Protein AF-A0A359M562-F1 (afdb_monomer)

Secondary structure (DSSP, 8-state):
-EEPTTS-EE---SEEEEEEE---HHHHHHHHHHHTSS-HHHHHHHHHHHHTTEEPPTT-EEEEEEES--SSSEEEEEPPP----------EEEE-SSS--S-SEEEE-SS---GGGSTT--

Solvent-accessible surface area (backbone atoms only — not comparable to full-atom values): 7427 Å² total; per-residue (Å²): 123,54,76,43,92,90,77,41,39,35,49,68,48,35,34,36,40,38,36,35,48,43,73,45,72,72,55,38,54,55,48,41,59,58,50,63,52,84,47,49,65,42,50,52,52,50,52,55,38,46,75,72,57,31,44,74,43,87,81,59,44,60,44,72,46,82,35,69,79,57,102,44,72,57,49,78,46,70,41,75,45,70,71,74,68,70,74,70,49,61,76,46,76,50,67,65,87,76,82,58,56,92,58,62,61,46,84,42,62,56,95,74,82,70,72,93,70,50,99,44,79,106

Nearest PDB structures (foldseek):
  2lc0-assembly1_A  TM=6.851E-01  e=2.895E-01  Mycobacterium tuberculosis H37Rv
  6qc3-assembly1_A2  TM=4.464E-01  e=2.172E+00  Ovis aries
  1kug-assembly1_A  TM=4.706E-01  e=9.076E+00  Protobothrops mucrosquamatus

Structure (mmCIF, N/CA/C/O backbone):
data_AF-A0A359M562-F1
#
_entry.id   AF-A0A359M562-F1
#
loop_
_atom_site.group_PDB
_atom_site.id
_atom_site.type_symbol
_atom_site.label_atom_id
_atom_site.label_alt_id
_atom_site.label_comp_id
_atom_site.label_asym_id
_atom_site.label_entity_id
_atom_site.label_seq_id
_atom_site.pdbx_PDB_ins_code
_atom_site.Cartn_x
_atom_site.Cartn_y
_atom_site.Cartn_z
_atom_site.occupancy
_atom_site.B_iso_or_equiv
_atom_site.auth_seq_id
_atom_site.auth_comp_id
_atom_site.auth_asym_id
_atom_site.auth_atom_id
_atom_site.pdbx_PDB_model_num
ATOM 1 N N . MET A 1 1 ? -2.228 -11.772 7.505 1.00 55.50 1 MET A N 1
ATOM 2 C CA . MET A 1 1 ? -3.708 -11.846 7.508 1.00 55.50 1 MET A CA 1
ATOM 3 C C . MET A 1 1 ? -4.164 -12.118 8.919 1.00 55.50 1 MET A C 1
ATOM 5 O O . MET A 1 1 ? -3.673 -13.067 9.516 1.00 55.50 1 MET A O 1
ATOM 9 N N . GLU A 1 2 ? -5.096 -11.326 9.427 1.00 52.03 2 GLU A N 1
ATOM 10 C CA . GLU A 1 2 ? -5.659 -11.519 10.762 1.00 52.03 2 GLU A CA 1
ATOM 11 C C . GLU A 1 2 ? -7.114 -11.990 10.654 1.00 52.03 2 GLU A C 1
ATOM 13 O O . GLU A 1 2 ? -7.822 -11.680 9.687 1.00 52.03 2 GLU A O 1
ATOM 18 N N . ARG A 1 3 ? -7.539 -12.821 11.609 1.00 48.59 3 ARG A N 1
ATOM 19 C CA . ARG A 1 3 ? -8.910 -13.334 11.689 1.00 48.59 3 ARG A CA 1
ATOM 20 C C . ARG A 1 3 ? -9.746 -12.356 12.508 1.00 48.59 3 ARG A C 1
ATOM 22 O O . ARG A 1 3 ? -9.488 -12.175 13.690 1.00 48.59 3 ARG A O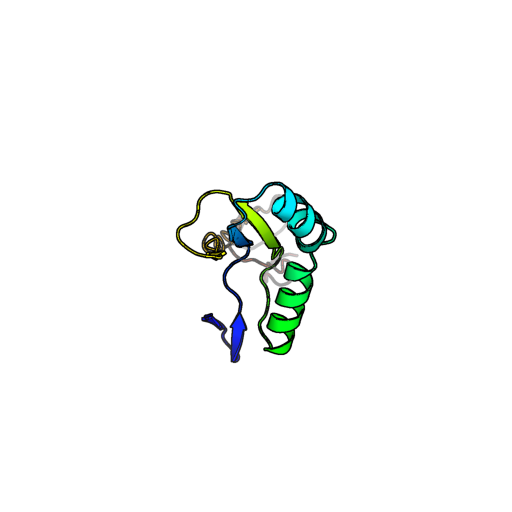 1
ATOM 29 N N . LEU A 1 4 ? -10.776 -11.781 11.896 1.00 52.06 4 LEU A N 1
ATOM 30 C CA . LEU A 1 4 ? -11.755 -10.956 12.599 1.00 52.06 4 LEU A CA 1
ATOM 31 C C . LEU A 1 4 ? -12.689 -11.822 13.470 1.00 52.06 4 LEU A C 1
ATOM 33 O O . LEU A 1 4 ? -12.936 -12.993 13.138 1.00 52.06 4 LEU A O 1
ATOM 37 N N . PRO A 1 5 ? -13.307 -11.247 14.523 1.00 42.84 5 PRO A N 1
ATOM 38 C CA . PRO A 1 5 ? -14.434 -11.882 15.198 1.00 42.84 5 PRO A CA 1
ATOM 39 C C . PRO A 1 5 ? -15.519 -12.195 14.154 1.00 42.84 5 PRO A C 1
ATOM 41 O O . PRO A 1 5 ? -15.871 -11.324 13.360 1.00 42.84 5 PRO A O 1
ATOM 44 N N . ARG A 1 6 ? -16.045 -13.432 14.154 1.00 53.22 6 ARG A N 1
ATOM 45 C CA . ARG A 1 6 ? -16.928 -14.052 13.126 1.00 53.22 6 ARG A CA 1
ATOM 46 C C . ARG A 1 6 ? -16.239 -14.788 11.966 1.00 53.22 6 ARG A C 1
ATOM 48 O O . ARG A 1 6 ? -16.908 -15.131 10.997 1.00 53.22 6 ARG A O 1
ATOM 55 N N . GLY A 1 7 ? -14.937 -15.066 12.047 1.00 56.31 7 GLY A N 1
ATOM 56 C CA . GLY A 1 7 ? -14.259 -15.954 11.089 1.00 56.31 7 GLY A CA 1
ATOM 57 C C . GLY A 1 7 ? -13.996 -15.336 9.711 1.00 56.31 7 GLY A C 1
ATOM 58 O O . GLY A 1 7 ? -13.638 -16.052 8.779 1.00 56.31 7 GLY A O 1
ATOM 59 N N . ARG A 1 8 ? -14.140 -14.012 9.569 1.00 58.38 8 ARG A N 1
ATOM 60 C CA . ARG A 1 8 ? -13.806 -13.294 8.331 1.00 58.38 8 ARG A CA 1
ATOM 61 C C . ARG A 1 8 ? -12.309 -12.976 8.291 1.00 58.38 8 ARG A C 1
ATOM 63 O O . ARG A 1 8 ? -11.735 -12.574 9.302 1.00 58.38 8 ARG A O 1
ATOM 70 N N . ARG A 1 9 ? -11.676 -13.143 7.128 1.00 68.06 9 ARG A N 1
ATOM 71 C CA . ARG A 1 9 ? -10.271 -12.763 6.896 1.00 68.06 9 ARG A CA 1
ATOM 72 C C . ARG A 1 9 ? -10.241 -11.296 6.468 1.00 68.06 9 ARG A C 1
ATOM 74 O O . ARG A 1 9 ? -11.034 -10.904 5.616 1.00 68.06 9 ARG A O 1
ATOM 81 N N . MET A 1 10 ? -9.366 -10.489 7.061 1.00 73.88 10 MET A N 1
ATOM 82 C CA . MET A 1 10 ? -9.141 -9.110 6.618 1.00 73.88 10 MET A CA 1
ATOM 83 C C . MET A 1 10 ? -7.717 -8.955 6.101 1.00 73.88 10 MET A C 1
ATOM 85 O O . MET A 1 10 ? -6.757 -9.441 6.714 1.00 73.88 10 MET A O 1
ATOM 89 N N . PHE A 1 11 ? -7.591 -8.289 4.959 1.00 78.06 11 PHE A N 1
ATOM 90 C CA . PHE A 1 11 ? -6.306 -7.829 4.469 1.00 78.06 11 PHE A CA 1
ATOM 91 C C . PHE A 1 11 ? -5.919 -6.561 5.239 1.00 78.06 11 PHE A C 1
ATOM 93 O O . PHE A 1 11 ? -6.694 -5.614 5.302 1.00 78.06 11 PHE A O 1
ATOM 100 N N . LEU A 1 12 ? -4.755 -6.569 5.889 1.00 71.12 12 LEU A N 1
ATOM 101 C CA . LEU A 1 12 ? -4.380 -5.524 6.851 1.00 71.12 12 LEU A CA 1
ATOM 102 C C . LEU A 1 12 ? -3.658 -4.330 6.224 1.00 71.12 12 LEU A C 1
ATOM 104 O O . LEU A 1 12 ? -3.463 -3.328 6.899 1.00 71.12 12 LEU A O 1
ATOM 108 N N . HIS A 1 13 ? -3.252 -4.427 4.960 1.00 80.31 13 HIS A N 1
ATOM 109 C CA . HIS A 1 13 ? -2.425 -3.408 4.323 1.00 80.31 13 HIS A CA 1
ATOM 110 C C . HIS A 1 13 ? -3.282 -2.570 3.369 1.00 80.31 13 HIS A C 1
ATOM 112 O O . HIS A 1 13 ? -3.804 -3.113 2.392 1.00 80.31 13 HIS A O 1
ATOM 118 N N . PRO A 1 14 ? -3.480 -1.269 3.642 1.00 80.12 14 PRO A N 1
ATOM 119 C CA . PRO A 1 14 ? -4.298 -0.396 2.806 1.00 80.12 14 PRO A CA 1
ATOM 120 C C . PRO A 1 14 ? -3.593 -0.035 1.501 1.00 80.12 14 PRO A C 1
ATOM 122 O O . PRO A 1 14 ? -4.254 0.305 0.523 1.00 80.12 14 PRO A O 1
ATOM 125 N N . ALA A 1 15 ? -2.268 -0.142 1.460 1.00 84.38 15 ALA A N 1
ATOM 126 C CA . ALA A 1 15 ? -1.494 0.054 0.255 1.00 84.38 15 ALA A CA 1
ATOM 127 C C . ALA A 1 15 ? -0.447 -1.049 0.093 1.00 84.38 15 ALA A C 1
ATOM 129 O O . ALA A 1 15 ? 0.160 -1.521 1.058 1.00 84.38 15 ALA A O 1
ATOM 130 N N . VAL A 1 16 ? -0.283 -1.487 -1.150 1.00 87.38 16 VAL A N 1
ATOM 131 C CA . VAL A 1 16 ? 0.719 -2.469 -1.554 1.00 87.38 16 VAL A CA 1
ATOM 132 C C . VAL A 1 16 ? 1.456 -1.913 -2.757 1.00 87.38 16 VAL A C 1
ATOM 134 O O . VAL A 1 16 ? 0.833 -1.602 -3.771 1.00 87.38 16 VAL A O 1
ATOM 137 N N . THR A 1 17 ? 2.775 -1.830 -2.661 1.00 89.38 17 THR A N 1
ATOM 138 C CA . THR A 1 17 ? 3.631 -1.393 -3.760 1.00 89.38 17 THR A CA 1
ATOM 139 C C . THR A 1 17 ? 4.432 -2.581 -4.264 1.00 89.38 17 THR A C 1
ATOM 141 O O . THR A 1 17 ? 5.223 -3.174 -3.536 1.00 89.38 17 THR A O 1
ATOM 144 N N . VAL A 1 18 ? 4.212 -2.948 -5.522 1.00 89.56 18 VAL A N 1
ATOM 145 C CA . VAL A 1 18 ? 4.970 -3.988 -6.216 1.00 89.56 18 VAL A CA 1
ATOM 146 C C . VAL A 1 18 ? 6.062 -3.305 -7.024 1.00 89.56 18 VAL A C 1
ATOM 148 O O . VAL A 1 18 ? 5.775 -2.602 -7.991 1.00 89.56 18 VAL A O 1
ATOM 151 N N . ARG A 1 19 ? 7.316 -3.506 -6.631 1.00 91.38 19 ARG A N 1
ATOM 152 C CA . ARG A 1 19 ? 8.489 -2.966 -7.321 1.00 91.38 19 ARG A CA 1
ATOM 153 C C . ARG A 1 19 ? 9.017 -4.035 -8.263 1.00 91.38 19 ARG A C 1
ATOM 155 O O . ARG A 1 19 ? 9.292 -5.150 -7.828 1.00 91.38 19 ARG A O 1
ATOM 162 N N . ILE A 1 20 ? 9.130 -3.728 -9.548 1.00 89.19 20 ILE A N 1
ATOM 163 C CA . ILE A 1 20 ? 9.602 -4.665 -10.573 1.00 89.19 20 ILE A CA 1
ATOM 164 C C . ILE A 1 20 ? 10.944 -4.170 -11.098 1.00 89.19 20 ILE A C 1
ATOM 166 O O . ILE A 1 20 ? 11.046 -3.027 -11.547 1.00 89.19 20 ILE A O 1
ATOM 170 N N . HIS A 1 21 ? 11.952 -5.040 -11.074 1.00 91.94 21 HIS A N 1
ATOM 171 C CA . HIS A 1 21 ? 13.272 -4.733 -11.608 1.00 91.94 21 HIS A CA 1
ATOM 172 C C . HIS A 1 21 ? 13.245 -4.744 -13.138 1.00 91.94 21 HIS A C 1
ATOM 174 O O . HIS A 1 21 ? 13.047 -5.790 -13.764 1.00 91.94 21 HIS A O 1
ATOM 180 N N . VAL A 1 22 ? 13.442 -3.578 -13.753 1.00 87.44 22 VAL A N 1
ATOM 181 C CA . VAL A 1 22 ? 13.462 -3.425 -15.211 1.00 87.44 22 VAL A CA 1
ATOM 182 C C . VAL A 1 22 ? 14.629 -2.524 -15.629 1.00 87.44 22 VAL A C 1
ATOM 184 O O . VAL A 1 22 ? 14.414 -1.364 -15.969 1.00 87.44 22 VAL A O 1
ATOM 187 N N . PRO A 1 23 ? 15.864 -3.057 -15.690 1.00 81.12 23 PRO A N 1
ATOM 188 C CA . PRO A 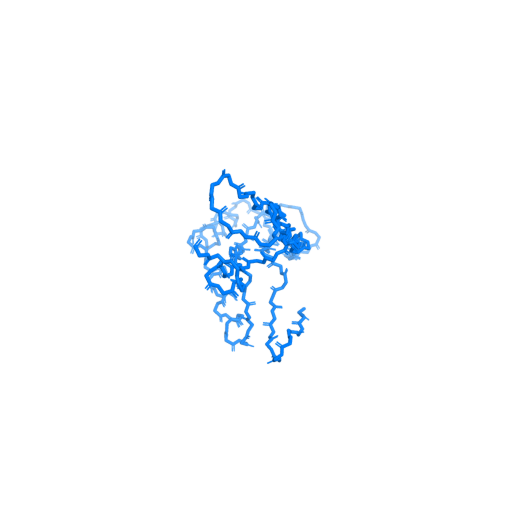1 23 ? 17.057 -2.255 -15.976 1.00 81.12 23 PRO A CA 1
ATOM 189 C C . PRO A 1 23 ? 17.150 -1.807 -17.445 1.00 81.12 23 PRO A C 1
ATOM 191 O O . PRO A 1 23 ? 17.939 -0.935 -17.797 1.00 81.12 23 PRO A O 1
ATOM 194 N N . SER A 1 24 ? 16.368 -2.415 -18.347 1.00 87.94 24 SER A N 1
ATOM 195 C CA . SER A 1 24 ? 16.392 -2.089 -19.776 1.00 87.94 24 SER A CA 1
ATOM 196 C C . SER A 1 24 ? 15.333 -1.032 -20.126 1.00 87.94 24 SER A C 1
ATOM 198 O O . SER A 1 24 ? 14.139 -1.313 -19.976 1.00 87.94 24 SER A O 1
ATOM 200 N N . PRO A 1 25 ? 15.709 0.129 -20.696 1.00 81.38 25 PRO A N 1
ATOM 201 C CA . PRO A 1 25 ? 14.764 1.208 -21.007 1.00 81.38 25 PRO A CA 1
ATOM 202 C C . PRO A 1 25 ? 13.704 0.805 -22.045 1.00 81.38 25 PRO A C 1
ATOM 204 O O . PRO A 1 25 ? 12.563 1.262 -21.976 1.00 81.38 25 PRO A O 1
ATOM 207 N N . GLU A 1 26 ? 14.036 -0.099 -22.971 1.00 84.56 26 GLU A N 1
ATOM 208 C CA . GLU A 1 26 ? 13.069 -0.659 -23.924 1.00 84.56 26 GLU A CA 1
ATOM 209 C C . GLU A 1 26 ? 12.006 -1.514 -23.224 1.00 84.56 26 GLU A C 1
ATOM 211 O O . GLU A 1 26 ? 10.809 -1.351 -23.466 1.00 84.56 26 GLU A O 1
ATOM 216 N N . ARG A 1 27 ? 12.425 -2.371 -22.282 1.00 84.69 27 ARG A N 1
ATOM 217 C CA . ARG A 1 27 ? 11.502 -3.188 -21.481 1.00 84.69 27 ARG A CA 1
ATOM 218 C C . ARG A 1 27 ? 10.663 -2.324 -20.552 1.00 84.69 27 ARG A C 1
ATOM 220 O O . ARG A 1 27 ? 9.484 -2.610 -20.376 1.00 84.69 27 ARG A O 1
ATOM 227 N N . ARG A 1 28 ? 11.223 -1.235 -20.018 1.00 86.25 28 ARG A N 1
ATOM 228 C CA . ARG A 1 28 ? 10.501 -0.305 -19.142 1.00 86.25 28 ARG A CA 1
ATOM 229 C C . ARG A 1 28 ? 9.278 0.295 -19.828 1.00 86.25 28 ARG A C 1
ATOM 231 O O . ARG A 1 28 ? 8.228 0.375 -19.204 1.00 86.25 28 ARG A O 1
ATOM 238 N N . ARG A 1 29 ? 9.371 0.646 -21.117 1.00 85.81 29 ARG A N 1
ATOM 239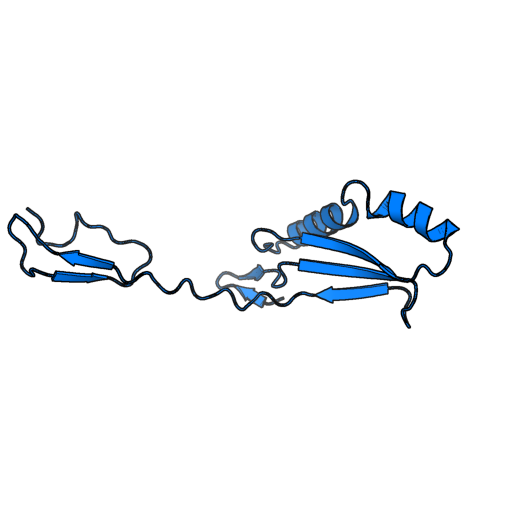 C CA . ARG A 1 29 ? 8.221 1.151 -21.894 1.00 85.81 29 ARG A CA 1
ATOM 240 C C . ARG A 1 29 ? 7.118 0.107 -22.044 1.00 85.81 29 ARG A C 1
ATOM 242 O O . ARG A 1 29 ? 5.949 0.429 -21.854 1.00 85.81 29 ARG A O 1
ATOM 249 N N . VAL A 1 30 ? 7.492 -1.138 -22.340 1.00 86.88 30 VAL A N 1
ATOM 250 C CA . VAL A 1 30 ? 6.541 -2.255 -22.459 1.00 86.88 30 VAL A CA 1
ATOM 251 C C . VAL A 1 30 ? 5.860 -2.525 -21.116 1.00 86.88 30 VAL A C 1
ATOM 253 O O . VAL A 1 30 ? 4.638 -2.606 -21.046 1.00 86.88 30 VAL A O 1
ATOM 256 N N . TYR A 1 31 ? 6.634 -2.593 -20.033 1.00 86.56 31 TYR A N 1
ATOM 257 C CA . TYR A 1 31 ? 6.106 -2.827 -18.689 1.00 86.56 31 TYR A CA 1
ATOM 258 C C . TYR A 1 31 ? 5.237 -1.666 -18.202 1.00 86.56 31 TYR A C 1
ATOM 260 O O . TYR A 1 31 ? 4.206 -1.907 -17.585 1.00 86.56 31 TYR A O 1
ATOM 268 N N . ALA A 1 32 ? 5.598 -0.419 -18.508 1.00 85.12 32 ALA A N 1
ATOM 269 C CA . ALA A 1 32 ? 4.774 0.736 -18.173 1.00 85.12 32 ALA A CA 1
ATOM 270 C C . ALA A 1 32 ? 3.420 0.677 -18.895 1.00 85.12 32 ALA A C 1
ATOM 272 O O . ALA A 1 32 ? 2.384 0.870 -18.264 1.00 85.12 32 ALA A O 1
ATOM 273 N N . ALA A 1 33 ? 3.405 0.328 -20.185 1.00 85.06 33 ALA A N 1
ATOM 274 C CA . ALA A 1 33 ? 2.161 0.159 -20.933 1.00 85.06 33 ALA A CA 1
ATOM 275 C C . ALA A 1 33 ? 1.263 -0.937 -20.334 1.00 85.06 33 ALA A C 1
ATOM 277 O O . ALA A 1 33 ? 0.055 -0.757 -20.255 1.00 85.06 33 ALA A O 1
ATOM 278 N N . VAL A 1 34 ? 1.843 -2.044 -19.862 1.00 85.50 34 VAL A N 1
ATOM 279 C CA . VAL A 1 34 ? 1.075 -3.154 -19.275 1.00 85.50 34 VAL A CA 1
ATOM 280 C C . VAL A 1 34 ? 0.610 -2.847 -17.853 1.00 85.50 34 VAL A C 1
ATOM 282 O O . VAL A 1 34 ? -0.552 -3.059 -17.536 1.00 85.50 34 VAL A O 1
ATOM 285 N N . PHE A 1 35 ? 1.495 -2.371 -16.978 1.00 81.94 35 PHE A N 1
ATOM 286 C CA . PHE A 1 35 ? 1.223 -2.298 -15.539 1.00 81.94 35 PHE A CA 1
ATOM 287 C C . PHE A 1 35 ? 0.766 -0.924 -15.052 1.00 81.94 35 PHE A C 1
ATOM 289 O O . PHE A 1 35 ? 0.090 -0.849 -14.029 1.00 81.94 35 PHE A O 1
ATOM 296 N N . GLN A 1 36 ? 1.108 0.158 -15.757 1.00 78.50 36 GLN A N 1
ATOM 297 C CA . GLN A 1 36 ? 0.726 1.515 -15.353 1.00 78.50 36 GLN A CA 1
ATOM 298 C C . GLN A 1 36 ? -0.549 1.997 -16.058 1.00 78.50 36 GLN A C 1
ATOM 300 O O . GLN A 1 36 ? -1.214 2.903 -15.556 1.00 78.50 36 GLN A O 1
ATOM 305 N N . GLN A 1 37 ? -0.948 1.386 -17.182 1.00 77.06 37 GLN A N 1
ATOM 306 C CA . GLN A 1 37 ? -2.214 1.721 -17.838 1.00 77.06 37 GLN A CA 1
ATOM 307 C C . GLN A 1 37 ? -3.373 0.907 -17.254 1.00 77.06 37 GLN A C 1
ATOM 309 O O . GLN A 1 37 ? -3.480 -0.297 -17.454 1.00 77.06 37 GLN A O 1
ATOM 314 N N . GLY A 1 38 ? -4.287 1.586 -16.556 1.00 71.31 38 GLY A N 1
ATOM 315 C CA . GLY A 1 38 ? -5.576 1.009 -16.158 1.00 71.31 38 GLY A CA 1
ATOM 316 C C . GLY A 1 38 ? -5.537 -0.003 -15.007 1.00 71.31 38 GLY A C 1
ATOM 317 O O . GLY A 1 38 ? -6.475 -0.794 -14.892 1.00 71.31 38 GLY A O 1
ATOM 318 N N . ASP A 1 39 ? -4.484 0.007 -14.182 1.00 80.31 39 ASP A N 1
ATOM 319 C CA . ASP A 1 39 ? -4.359 -0.788 -12.943 1.00 80.31 39 ASP A CA 1
ATOM 320 C C . ASP A 1 39 ? -4.828 -2.261 -13.080 1.00 80.31 39 ASP A C 1
ATOM 322 O O . ASP A 1 39 ? -5.741 -2.700 -12.372 1.00 80.31 39 ASP A O 1
ATOM 326 N N . PRO A 1 40 ? -4.295 -3.047 -14.038 1.00 83.94 40 PRO A N 1
ATOM 327 C CA . PRO A 1 40 ? -4.739 -4.427 -14.226 1.00 83.94 40 PRO A CA 1
ATOM 328 C C . PRO A 1 40 ? -4.354 -5.305 -13.033 1.00 83.94 40 PRO A C 1
ATOM 330 O O . PRO A 1 40 ? -5.186 -6.054 -12.530 1.00 83.94 40 PRO A O 1
ATOM 333 N N . LEU A 1 41 ? -3.135 -5.142 -12.507 1.00 84.38 41 LEU A N 1
ATOM 334 C CA . LEU A 1 41 ? -2.661 -5.930 -11.371 1.00 84.38 41 LEU A CA 1
ATOM 335 C C . LEU A 1 41 ? -3.454 -5.632 -10.092 1.00 84.38 41 LEU A C 1
ATOM 337 O O . LEU A 1 41 ? -3.769 -6.553 -9.339 1.00 84.38 41 LEU A O 1
ATOM 341 N N . GLY A 1 42 ? -3.824 -4.371 -9.847 1.00 85.38 42 GLY A N 1
ATOM 342 C CA . GLY A 1 42 ? -4.680 -4.024 -8.718 1.00 85.38 42 GLY A CA 1
ATOM 343 C C . GLY A 1 42 ? -6.095 -4.573 -8.865 1.00 85.38 42 GLY A C 1
ATOM 344 O O . GLY A 1 42 ? -6.692 -4.973 -7.866 1.00 85.38 42 GLY A O 1
ATOM 345 N N . ARG A 1 43 ? -6.647 -4.650 -10.083 1.00 85.44 43 ARG A N 1
ATOM 346 C CA . ARG A 1 43 ? -7.941 -5.310 -10.327 1.00 85.44 43 ARG A CA 1
ATOM 347 C C . ARG A 1 43 ? -7.877 -6.813 -10.061 1.00 85.44 43 ARG A C 1
ATOM 349 O O . ARG A 1 43 ? -8.704 -7.312 -9.299 1.00 85.44 43 ARG A O 1
ATOM 356 N N . ASP A 1 44 ? -6.873 -7.497 -10.598 1.00 87.25 44 ASP A N 1
ATOM 357 C CA . ASP A 1 44 ? -6.705 -8.944 -10.427 1.00 87.25 44 ASP A CA 1
ATOM 358 C C . ASP A 1 44 ? -6.444 -9.315 -8.963 1.00 87.25 44 ASP A C 1
ATOM 360 O O . ASP A 1 44 ? -7.055 -10.242 -8.430 1.00 87.25 44 ASP A O 1
ATOM 364 N N . ALA A 1 45 ? -5.595 -8.550 -8.269 1.00 86.25 45 ALA A N 1
ATOM 365 C CA . ALA A 1 45 ? -5.328 -8.757 -6.849 1.00 86.25 45 ALA A CA 1
ATOM 366 C C . ALA A 1 45 ? -6.591 -8.569 -5.995 1.00 86.25 45 ALA A C 1
ATOM 368 O O . ALA A 1 45 ? -6.851 -9.372 -5.097 1.00 86.25 45 ALA A O 1
ATOM 369 N N . ARG A 1 46 ? -7.405 -7.540 -6.283 1.00 85.50 46 ARG A N 1
ATOM 370 C CA . ARG A 1 46 ? -8.683 -7.320 -5.588 1.00 85.50 46 ARG A CA 1
ATOM 371 C C . ARG A 1 46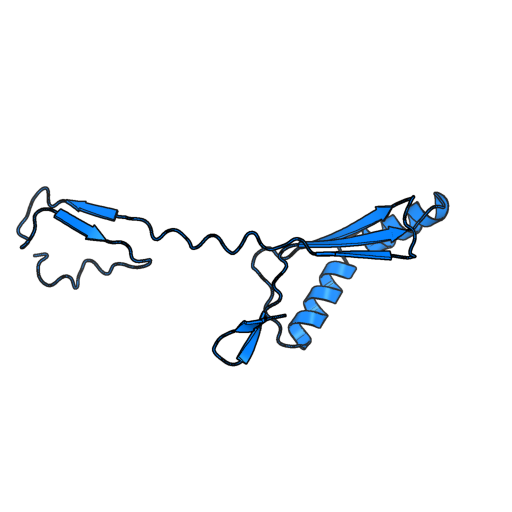 ? -9.649 -8.478 -5.823 1.00 85.50 46 ARG A C 1
ATOM 373 O O . ARG A 1 46 ? -10.185 -8.993 -4.845 1.00 85.50 46 ARG A O 1
ATOM 380 N N . ALA A 1 47 ? -9.827 -8.904 -7.074 1.00 86.38 47 ALA A N 1
ATOM 381 C CA . ALA A 1 47 ? -10.694 -10.031 -7.416 1.00 86.38 47 ALA A CA 1
ATOM 382 C C . ALA A 1 47 ? -10.245 -11.305 -6.688 1.00 86.38 47 ALA A C 1
ATOM 384 O O . ALA A 1 47 ? -11.031 -11.944 -5.994 1.00 86.38 47 ALA A O 1
ATOM 385 N N . ARG A 1 48 ? -8.942 -11.606 -6.726 1.00 86.88 48 ARG A N 1
ATOM 386 C CA . ARG A 1 48 ? -8.391 -12.801 -6.086 1.00 86.88 48 ARG A CA 1
ATOM 387 C C . ARG A 1 48 ? -8.542 -12.790 -4.565 1.00 86.88 48 ARG A C 1
ATOM 389 O O . ARG A 1 48 ? -8.797 -13.842 -3.984 1.00 86.88 48 ARG A O 1
ATOM 396 N N . LEU A 1 49 ? -8.384 -11.633 -3.917 1.00 83.94 49 LEU A N 1
ATOM 397 C CA . LEU A 1 49 ? -8.589 -11.484 -2.471 1.00 83.94 49 LEU A CA 1
ATOM 398 C C . LEU A 1 49 ? -10.071 -11.628 -2.094 1.00 83.94 49 LEU A C 1
ATOM 400 O O . LEU A 1 49 ? -10.386 -12.270 -1.090 1.00 83.94 49 LEU A O 1
ATOM 404 N N . GLN A 1 50 ? -10.975 -11.089 -2.912 1.00 84.00 50 GLN A N 1
ATOM 405 C CA . GLN A 1 50 ? -12.418 -11.241 -2.725 1.00 84.00 50 GLN A CA 1
ATOM 406 C C . GLN A 1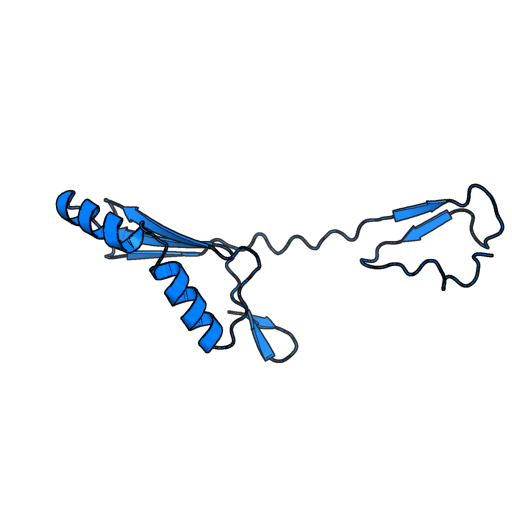 50 ? -12.870 -12.698 -2.890 1.00 84.00 50 GLN A C 1
ATOM 408 O O . GLN A 1 50 ? -13.643 -13.175 -2.059 1.00 84.00 50 GLN A O 1
ATOM 413 N N . ASP A 1 51 ? -12.329 -13.424 -3.873 1.00 85.94 51 ASP A N 1
ATOM 414 C CA . ASP A 1 51 ? -12.592 -14.856 -4.081 1.00 85.94 51 ASP A CA 1
ATOM 415 C C . ASP A 1 51 ? -12.174 -15.710 -2.871 1.00 85.94 51 ASP A C 1
ATOM 417 O O . ASP A 1 51 ? -12.809 -16.716 -2.560 1.00 85.94 51 ASP A O 1
ATOM 421 N N . GLU A 1 52 ? -11.143 -15.297 -2.122 1.00 83.69 52 GLU A N 1
ATOM 422 C CA . GLU A 1 52 ? -10.751 -15.957 -0.864 1.00 83.69 52 GLU A CA 1
ATOM 423 C C . GLU A 1 52 ? -11.608 -15.565 0.349 1.00 83.69 52 GLU A C 1
ATOM 425 O O . GLU A 1 52 ? -11.305 -15.959 1.485 1.00 83.69 52 GLU A O 1
ATOM 430 N N . GLY A 1 53 ? -12.648 -14.756 0.139 1.00 77.56 53 GLY A N 1
ATOM 431 C CA . GLY A 1 53 ? -13.477 -14.198 1.202 1.00 77.56 53 GLY A CA 1
ATOM 432 C C . GLY A 1 53 ? -12.725 -13.208 2.095 1.00 77.56 53 GLY A C 1
ATOM 433 O O . GLY A 1 53 ? -13.132 -12.986 3.241 1.00 77.56 53 GLY A O 1
ATOM 434 N N . ALA A 1 54 ? -11.612 -12.640 1.615 1.00 81.31 54 ALA A N 1
ATOM 435 C CA . ALA A 1 54 ? -10.887 -11.608 2.337 1.00 81.31 54 ALA A CA 1
ATOM 436 C C . ALA A 1 54 ? -11.565 -10.249 2.126 1.00 81.31 54 ALA A C 1
ATOM 438 O O . ALA A 1 54 ? -11.793 -9.805 1.003 1.00 81.31 54 ALA A O 1
ATOM 439 N N . GLN A 1 55 ? -11.872 -9.565 3.225 1.00 78.12 55 GLN A N 1
ATOM 440 C CA . GLN A 1 55 ? -12.299 -8.172 3.175 1.00 78.12 55 GLN A CA 1
ATOM 441 C C . GLN A 1 55 ? -11.081 -7.273 2.962 1.00 78.12 55 GLN A C 1
ATOM 443 O O . GLN A 1 55 ? -10.056 -7.430 3.635 1.00 78.12 55 GLN A O 1
ATOM 448 N N . LEU A 1 56 ? -11.216 -6.333 2.031 1.00 77.88 56 LEU A N 1
ATOM 449 C CA . LEU A 1 56 ? -10.226 -5.298 1.765 1.00 77.88 56 LEU A CA 1
ATOM 450 C C . LEU A 1 56 ? -10.509 -4.073 2.645 1.00 77.88 56 LEU A C 1
ATOM 452 O O . LEU A 1 56 ? -11.680 -3.759 2.876 1.00 77.88 56 LEU A O 1
ATOM 456 N N . PRO A 1 57 ? -9.468 -3.372 3.118 1.00 77.50 57 PRO A N 1
ATOM 457 C CA . PRO A 1 57 ? -9.638 -2.110 3.819 1.00 77.50 57 PRO A CA 1
ATOM 458 C C . PRO A 1 57 ? -10.207 -1.044 2.872 1.00 77.50 57 PRO A C 1
ATOM 460 O O . PRO A 1 57 ? -10.008 -1.090 1.653 1.00 77.50 57 PRO A O 1
ATOM 463 N N . GLU A 1 58 ? -10.921 -0.072 3.439 1.00 73.00 58 GLU A N 1
ATOM 464 C CA . GLU A 1 58 ? -11.433 1.066 2.678 1.00 73.00 58 GLU A CA 1
ATOM 465 C C . GLU A 1 58 ? -10.266 1.839 2.047 1.00 73.00 58 GLU A C 1
ATOM 467 O O . GLU A 1 58 ? -9.254 2.102 2.696 1.00 73.00 58 GLU A O 1
ATOM 472 N N . GLY A 1 59 ? -10.378 2.154 0.755 1.00 77.56 59 GLY A N 1
ATOM 473 C CA . GLY A 1 59 ? -9.305 2.828 0.025 1.00 77.56 59 GLY A CA 1
ATOM 474 C C . GLY A 1 59 ? -8.099 1.944 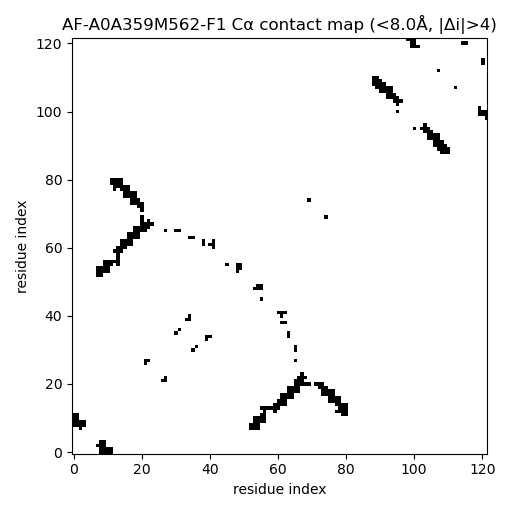-0.313 1.00 77.56 59 GLY A C 1
ATOM 475 O O . GLY A 1 59 ? -7.036 2.493 -0.599 1.00 77.56 59 GLY A O 1
ATOM 476 N N . PHE A 1 60 ? -8.244 0.609 -0.317 1.00 82.81 60 PHE A N 1
ATOM 477 C CA . PHE A 1 60 ? -7.179 -0.304 -0.745 1.00 82.81 60 PHE A CA 1
ATOM 478 C C . PHE A 1 60 ? -6.606 0.073 -2.122 1.00 82.81 60 PHE A C 1
ATOM 480 O O . PHE A 1 60 ? -7.335 0.108 -3.125 1.00 82.81 60 PHE A O 1
ATOM 487 N N . ARG A 1 61 ? -5.291 0.300 -2.185 1.00 84.06 61 ARG A N 1
ATOM 488 C CA . ARG A 1 61 ? -4.554 0.645 -3.407 1.00 84.06 61 ARG A CA 1
ATOM 489 C C . ARG A 1 61 ? -3.401 -0.322 -3.636 1.00 84.06 61 ARG A C 1
ATOM 491 O O . ARG A 1 61 ? -2.653 -0.640 -2.720 1.00 84.06 61 ARG A O 1
ATOM 498 N N . LEU A 1 62 ? -3.242 -0.750 -4.881 1.00 86.88 62 LEU A N 1
ATOM 499 C CA . LEU A 1 62 ? -2.050 -1.449 -5.330 1.00 86.88 62 LEU A CA 1
ATOM 500 C C . LEU A 1 62 ? -1.348 -0.553 -6.343 1.00 86.88 62 LEU A C 1
ATOM 502 O O . LEU A 1 62 ? -1.992 -0.022 -7.245 1.00 86.88 62 LEU A O 1
ATOM 506 N N . HIS A 1 63 ? -0.048 -0.356 -6.169 1.00 87.81 63 HIS A N 1
ATOM 507 C CA . HIS A 1 63 ? 0.776 0.418 -7.082 1.00 87.81 63 HIS A CA 1
ATOM 508 C C . HIS A 1 63 ? 1.892 -0.452 -7.650 1.00 87.81 63 HIS A C 1
ATOM 510 O O . HIS A 1 63 ? 2.442 -1.296 -6.943 1.00 87.81 63 HIS A O 1
ATOM 516 N N . VAL A 1 64 ? 2.228 -0.248 -8.924 1.00 88.88 64 VAL A N 1
ATOM 517 C CA . VAL A 1 64 ? 3.364 -0.915 -9.565 1.00 88.88 64 VAL A CA 1
ATOM 518 C C . VAL A 1 64 ? 4.427 0.118 -9.890 1.00 88.88 64 VAL A C 1
ATOM 520 O O . VAL A 1 64 ? 4.211 1.010 -10.712 1.00 88.88 64 VAL A O 1
ATOM 523 N N . GLU A 1 65 ? 5.588 -0.042 -9.271 1.00 89.50 65 GLU A N 1
ATOM 524 C CA . GLU A 1 65 ? 6.762 0.787 -9.501 1.00 89.50 65 GLU A CA 1
ATOM 525 C C . GLU A 1 65 ? 7.777 0.010 -10.348 1.00 89.50 65 GLU A C 1
ATOM 527 O O . GLU A 1 65 ? 8.059 -1.160 -10.089 1.00 89.50 65 GLU A O 1
ATOM 532 N N . LEU A 1 66 ? 8.332 0.651 -11.376 1.00 88.81 66 LEU A N 1
ATOM 533 C CA . LEU A 1 66 ? 9.419 0.078 -12.173 1.00 88.81 66 LEU A CA 1
ATOM 534 C C . LEU A 1 66 ? 10.734 0.673 -11.679 1.00 88.81 66 LEU A C 1
ATOM 536 O O . LEU A 1 66 ? 10.922 1.888 -11.773 1.00 88.81 66 LEU A O 1
ATOM 540 N N . VAL A 1 67 ? 11.616 -0.180 -11.166 1.00 89.06 67 VAL A N 1
ATOM 541 C CA . VAL A 1 67 ? 12.892 0.209 -10.558 1.00 89.06 67 VAL A CA 1
ATOM 542 C C . VAL A 1 67 ? 14.061 -0.348 -11.359 1.00 89.06 67 VAL A C 1
ATOM 544 O O . VAL A 1 67 ? 13.976 -1.433 -11.935 1.00 89.06 67 VAL A O 1
ATOM 547 N N . ASP A 1 68 ? 15.153 0.407 -11.400 1.00 85.50 68 ASP A N 1
ATOM 548 C CA . ASP A 1 68 ? 16.353 0.044 -12.162 1.00 85.50 68 ASP A CA 1
ATOM 549 C C . ASP A 1 68 ? 17.387 -0.698 -11.303 1.00 85.50 68 ASP A C 1
ATOM 551 O O . ASP A 1 68 ? 18.299 -1.309 -11.847 1.00 85.50 68 ASP A O 1
ATOM 555 N N . ASP A 1 69 ? 17.226 -0.649 -9.977 1.00 83.56 69 ASP A N 1
ATOM 556 C CA . ASP A 1 69 ? 18.142 -1.243 -9.010 1.00 83.56 69 ASP A CA 1
ATOM 557 C C . ASP A 1 69 ? 17.354 -2.023 -7.954 1.00 83.56 69 ASP A C 1
ATOM 559 O O . ASP A 1 69 ? 16.624 -1.453 -7.135 1.00 83.56 69 ASP A O 1
ATOM 563 N N . LEU A 1 70 ? 17.428 -3.348 -8.056 1.00 87.56 70 LEU A N 1
ATOM 564 C CA . LEU A 1 70 ? 16.824 -4.286 -7.121 1.00 87.56 70 LEU A CA 1
ATOM 565 C C . LEU A 1 70 ? 17.567 -5.624 -7.214 1.00 87.56 70 LEU A C 1
ATOM 567 O O . LEU A 1 70 ? 17.707 -6.194 -8.297 1.00 87.56 70 LEU A O 1
ATOM 571 N N . ASP A 1 71 ? 17.954 -6.189 -6.070 1.00 85.88 71 ASP A N 1
ATOM 572 C CA . ASP A 1 71 ? 18.661 -7.482 -6.001 1.00 85.88 71 ASP A CA 1
ATOM 573 C C . ASP A 1 71 ? 17.804 -8.685 -6.445 1.00 85.88 71 ASP A C 1
ATOM 575 O O . ASP A 1 71 ? 18.273 -9.824 -6.519 1.00 85.88 71 ASP A O 1
ATOM 579 N N . ARG A 1 72 ? 16.510 -8.466 -6.699 1.00 89.06 72 ARG A N 1
ATOM 580 C CA . ARG A 1 72 ? 15.517 -9.493 -7.031 1.00 89.06 72 ARG A CA 1
ATOM 581 C C . ARG A 1 72 ? 14.700 -9.070 -8.253 1.00 89.06 72 ARG A C 1
ATOM 583 O O . ARG A 1 72 ? 14.599 -7.882 -8.531 1.00 89.06 72 ARG A O 1
ATOM 590 N N . PRO A 1 73 ? 14.052 -10.010 -8.969 1.00 85.31 73 PRO A N 1
ATOM 591 C CA . PRO A 1 73 ? 13.188 -9.667 -10.104 1.00 85.31 73 PRO A CA 1
ATOM 592 C C . PRO A 1 73 ? 12.005 -8.765 -9.724 1.00 85.31 73 PRO A C 1
ATOM 594 O O . PRO A 1 73 ? 11.546 -7.962 -10.535 1.00 85.31 73 PRO A O 1
ATOM 597 N N . TYR A 1 74 ? 11.505 -8.908 -8.496 1.00 90.12 74 TYR A N 1
ATOM 598 C CA . TYR A 1 74 ? 10.482 -8.043 -7.926 1.00 90.12 74 TYR A CA 1
ATOM 599 C C . TYR A 1 74 ? 10.550 -8.045 -6.394 1.00 90.12 74 TYR A C 1
ATOM 601 O O . TYR A 1 74 ? 11.080 -8.973 -5.775 1.00 90.12 74 TYR A O 1
ATOM 609 N N . GLU A 1 75 ? 9.959 -7.019 -5.797 1.00 91.38 75 GLU A N 1
ATOM 610 C CA . GLU A 1 75 ? 9.765 -6.846 -4.362 1.00 91.38 75 GLU A CA 1
ATOM 611 C C . GLU A 1 75 ? 8.317 -6.410 -4.104 1.00 91.38 75 GLU A C 1
ATOM 613 O O . GLU A 1 75 ? 7.734 -5.657 -4.884 1.00 91.38 75 GLU A O 1
ATOM 618 N N . ILE A 1 76 ? 7.718 -6.903 -3.018 1.00 89.25 76 ILE A N 1
ATOM 619 C CA . ILE A 1 76 ? 6.383 -6.484 -2.582 1.00 89.25 76 ILE A CA 1
ATOM 620 C C . ILE A 1 76 ? 6.540 -5.767 -1.251 1.00 89.25 76 ILE A C 1
ATOM 622 O O . ILE A 1 76 ? 6.893 -6.382 -0.246 1.00 89.25 76 ILE A O 1
ATOM 626 N N . VAL A 1 77 ? 6.250 -4.473 -1.262 1.00 88.38 77 VAL A N 1
ATOM 627 C CA . VAL A 1 77 ? 6.258 -3.618 -0.084 1.00 88.38 77 VAL A CA 1
ATOM 628 C C . VAL A 1 77 ? 4.823 -3.459 0.389 1.00 88.38 77 VAL A C 1
ATOM 630 O O . VAL A 1 77 ? 3.954 -2.979 -0.340 1.00 88.38 77 VAL A O 1
ATOM 633 N N . TYR A 1 78 ? 4.570 -3.890 1.617 1.00 83.88 78 TYR A N 1
ATOM 634 C CA . TYR A 1 78 ? 3.289 -3.694 2.275 1.00 83.88 78 TYR A CA 1
ATOM 635 C C . TYR A 1 78 ? 3.377 -2.435 3.120 1.00 83.88 78 TYR A C 1
ATOM 637 O O . TYR A 1 78 ? 4.209 -2.361 4.023 1.00 83.88 78 TYR A O 1
ATOM 645 N N . GLU A 1 79 ? 2.516 -1.458 2.856 1.00 80.19 79 GLU A N 1
ATOM 646 C CA . GLU A 1 79 ? 2.379 -0.346 3.784 1.00 80.19 79 GLU A CA 1
ATOM 647 C C . GLU A 1 79 ? 1.641 -0.853 5.021 1.00 80.19 79 GLU A C 1
ATOM 649 O O . GLU A 1 79 ? 0.584 -1.495 4.934 1.00 80.19 79 GLU A O 1
ATOM 654 N N . GLU A 1 80 ? 2.218 -0.619 6.196 1.00 67.31 80 GLU A N 1
ATOM 655 C CA . GLU A 1 80 ? 1.501 -0.857 7.437 1.00 67.31 80 GLU A CA 1
ATOM 656 C C . GLU A 1 80 ? 0.272 0.051 7.450 1.00 67.31 80 GLU A C 1
ATOM 658 O O . GLU A 1 80 ? 0.364 1.257 7.209 1.00 67.31 80 GLU A O 1
ATOM 663 N N . ALA 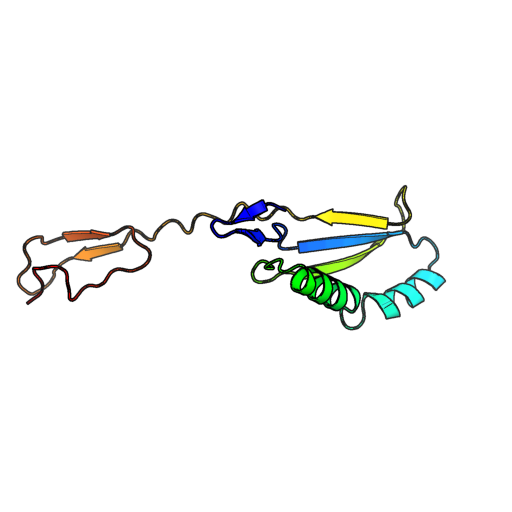A 1 81 ? -0.903 -0.522 7.726 1.00 57.94 81 ALA A N 1
ATOM 664 C CA . ALA A 1 81 ? -2.004 0.310 8.172 1.00 57.94 81 ALA A CA 1
ATOM 665 C C . ALA A 1 81 ? -1.488 1.071 9.389 1.00 57.94 81 ALA A C 1
ATOM 667 O O . ALA A 1 81 ? -1.152 0.438 10.391 1.00 57.94 81 ALA A O 1
ATOM 668 N N . ALA A 1 82 ? -1.443 2.405 9.319 1.00 54.19 82 ALA A N 1
ATOM 669 C CA . ALA A 1 82 ? -1.407 3.213 10.527 1.00 54.19 82 ALA A CA 1
ATOM 670 C C . ALA A 1 82 ? -2.516 2.650 11.413 1.00 54.19 82 ALA A C 1
ATOM 672 O O . ALA A 1 82 ? -3.677 2.696 10.994 1.00 54.19 82 ALA A O 1
ATOM 673 N N . ALA A 1 83 ? -2.128 1.990 12.516 1.00 47.44 83 ALA A N 1
ATOM 674 C CA . ALA A 1 83 ? -3.006 1.171 13.344 1.00 47.44 83 ALA A CA 1
ATOM 675 C C . ALA A 1 83 ? -4.312 1.924 13.483 1.00 47.44 83 ALA A C 1
ATOM 677 O O . ALA A 1 83 ? -4.266 3.013 14.053 1.00 47.44 83 ALA A O 1
ATOM 678 N N . ALA A 1 84 ? -5.373 1.411 12.829 1.00 48.03 84 ALA A N 1
ATOM 679 C CA . ALA A 1 84 ? -6.575 2.167 12.492 1.00 48.03 84 ALA A CA 1
ATOM 680 C C . ALA A 1 84 ? -6.865 3.088 13.656 1.00 48.03 84 ALA A C 1
ATOM 682 O O . ALA A 1 84 ? -7.207 2.568 14.723 1.00 48.03 84 ALA A O 1
ATOM 683 N N . ALA A 1 85 ? -6.547 4.384 13.490 1.00 43.28 85 ALA A N 1
ATOM 684 C CA . ALA A 1 85 ? -6.530 5.316 14.603 1.00 43.28 85 ALA A CA 1
ATOM 685 C C . ALA A 1 85 ? -7.873 5.108 15.268 1.00 43.28 85 ALA A C 1
ATOM 687 O O . ALA A 1 85 ? -8.895 5.304 14.604 1.00 43.28 85 ALA A O 1
ATOM 688 N N . HIS A 1 86 ? -7.864 4.539 16.482 1.00 44.38 86 HIS A N 1
ATOM 689 C CA . HIS A 1 86 ? -9.079 4.291 17.239 1.00 44.38 86 HIS A CA 1
ATOM 690 C C . HIS A 1 86 ? -9.788 5.623 17.155 1.00 44.38 86 HIS A C 1
ATOM 692 O O . HIS A 1 86 ? -9.227 6.589 17.673 1.00 44.38 86 HIS A O 1
ATOM 698 N N . ARG A 1 87 ? -10.883 5.713 16.377 1.00 48.44 87 ARG A N 1
ATOM 699 C CA . ARG A 1 87 ? -11.582 6.976 16.139 1.00 48.44 87 ARG A CA 1
ATOM 700 C C . ARG A 1 87 ? -11.868 7.464 17.538 1.00 48.44 87 ARG A C 1
ATOM 702 O O . ARG A 1 87 ? -12.665 6.834 18.231 1.00 48.44 87 ARG A O 1
ATOM 709 N N . GLN A 1 88 ? -11.080 8.434 18.000 1.00 50.41 88 GLN A N 1
ATOM 710 C CA . GLN A 1 88 ? -11.028 8.766 19.409 1.00 50.41 88 GLN A CA 1
ATOM 711 C C . GLN A 1 88 ? -12.427 9.266 19.681 1.00 50.41 88 GLN A C 1
ATOM 713 O O . GLN A 1 88 ? -12.843 10.237 19.049 1.00 50.41 88 GLN A O 1
ATOM 718 N N . ALA A 1 89 ? -13.204 8.476 20.428 1.00 56.88 89 ALA A N 1
ATOM 719 C CA . ALA A 1 89 ? -14.642 8.650 20.435 1.00 56.88 89 ALA A CA 1
ATOM 720 C C . ALA A 1 89 ? -14.910 10.098 20.834 1.00 56.88 89 ALA A C 1
ATOM 722 O O . ALA A 1 89 ? -14.449 10.531 21.893 1.00 56.88 89 ALA A O 1
ATOM 723 N N . ALA A 1 90 ? -15.519 10.858 19.919 1.00 60.16 90 ALA A N 1
ATOM 724 C CA . ALA A 1 90 ? -15.649 12.294 20.075 1.00 60.16 90 ALA A CA 1
ATOM 725 C C . ALA A 1 90 ? -16.332 12.553 21.419 1.00 60.16 90 ALA A C 1
ATOM 727 O O . ALA A 1 90 ? -17.426 12.040 21.665 1.00 60.16 90 ALA A O 1
ATOM 728 N N . ARG A 1 91 ? -15.645 13.277 22.307 1.00 67.81 91 ARG A N 1
ATOM 729 C CA . ARG A 1 91 ? -16.234 13.722 23.565 1.00 67.81 91 ARG A CA 1
ATOM 730 C C . ARG A 1 91 ? -17.145 14.889 23.241 1.00 67.81 91 ARG A C 1
ATOM 732 O O . ARG A 1 91 ? -16.680 15.917 22.758 1.00 67.81 91 ARG A O 1
ATOM 739 N N . ILE A 1 92 ? -18.436 14.688 23.441 1.00 71.38 92 ILE A N 1
ATOM 740 C CA . ILE A 1 92 ? -19.466 15.687 23.193 1.00 71.38 92 ILE A CA 1
ATOM 741 C C . ILE A 1 92 ? -20.076 16.041 24.540 1.00 71.38 92 ILE A C 1
ATOM 743 O O . ILE A 1 92 ? -20.552 15.156 25.252 1.00 71.38 92 ILE A O 1
ATOM 747 N N . THR A 1 93 ? -20.083 17.331 24.853 1.00 76.75 93 THR A N 1
ATOM 748 C CA . THR A 1 93 ? -20.769 17.874 26.022 1.00 76.75 93 THR A CA 1
ATOM 749 C C . THR A 1 93 ? -22.099 18.466 25.577 1.00 76.75 93 THR A C 1
ATOM 751 O O . THR A 1 93 ? -22.141 19.318 24.689 1.00 76.75 93 THR A O 1
ATOM 754 N N . LEU A 1 94 ? -23.192 17.996 26.169 1.00 73.88 94 LEU A N 1
ATOM 755 C CA . LEU A 1 94 ? -24.526 18.554 25.983 1.00 73.88 94 LEU A CA 1
ATOM 756 C C . LEU A 1 94 ? -24.846 19.440 27.186 1.00 73.88 94 LEU A C 1
ATOM 758 O O . LEU A 1 94 ? -24.912 18.936 28.304 1.00 73.88 94 LEU A O 1
ATOM 762 N N . GLN A 1 95 ? -25.075 20.729 26.951 1.00 78.19 95 GLN A N 1
ATOM 763 C CA . GLN A 1 95 ? -25.494 21.676 27.982 1.00 78.19 95 GLN A CA 1
ATOM 764 C C . GLN A 1 95 ? -26.952 22.079 27.761 1.00 78.19 95 GLN A C 1
ATOM 766 O O . GLN A 1 95 ? -27.343 22.436 26.648 1.00 78.19 95 GLN A O 1
ATOM 771 N N . VAL A 1 96 ? -27.757 22.035 28.820 1.00 75.62 96 VAL A N 1
ATOM 772 C CA . VAL A 1 96 ? -29.155 22.475 28.773 1.00 75.62 96 VAL A CA 1
ATOM 773 C C . VAL A 1 96 ? -29.199 23.984 28.995 1.00 75.62 96 VAL A C 1
ATOM 775 O O . VAL A 1 96 ? -28.926 24.462 30.093 1.00 75.62 96 VAL A O 1
ATOM 778 N N . LEU A 1 97 ? -29.508 24.732 27.935 1.00 71.81 97 LEU A N 1
ATOM 779 C CA . LEU A 1 97 ? -29.620 26.196 27.981 1.00 71.81 97 LEU A CA 1
ATOM 780 C C . LEU A 1 97 ? -31.032 26.659 28.368 1.00 71.81 97 LEU A C 1
ATOM 782 O O . LEU A 1 97 ? -31.185 27.686 29.022 1.00 71.81 97 LEU A O 1
ATOM 786 N N . GLU A 1 98 ? -32.053 25.888 27.987 1.00 63.31 98 GLU A N 1
ATOM 787 C CA . GLU A 1 98 ? -33.465 26.164 28.256 1.00 63.31 98 GLU A CA 1
ATOM 788 C C . GLU A 1 98 ? -34.236 24.830 28.304 1.00 63.31 98 GLU A C 1
ATOM 790 O O . GLU A 1 98 ? -34.022 23.967 27.452 1.00 63.31 98 GLU A O 1
ATOM 795 N N . GLY A 1 99 ? -35.090 24.631 29.316 1.00 68.25 99 GLY A N 1
ATOM 796 C CA . GLY A 1 99 ? -35.834 23.380 29.545 1.00 68.25 99 GLY A CA 1
ATOM 797 C C . GLY A 1 99 ? -35.545 22.721 30.901 1.00 68.25 99 GLY A C 1
ATOM 798 O O . GLY A 1 99 ? -34.857 23.289 31.748 1.00 68.25 99 GLY A O 1
ATOM 799 N N . SER A 1 100 ? -36.100 21.525 31.130 1.00 61.84 100 SER A N 1
ATOM 800 C CA . SER A 1 100 ? -35.905 20.748 32.363 1.00 61.84 100 SER A CA 1
ATOM 801 C C . SER A 1 100 ? -35.240 19.410 32.046 1.00 61.84 100 SER A C 1
ATOM 803 O O . SER A 1 100 ? -35.757 18.632 31.251 1.00 61.84 100 SER A O 1
ATOM 805 N N . ALA A 1 101 ? -34.099 19.155 32.681 1.00 66.12 101 ALA A N 1
ATOM 806 C CA . ALA A 1 101 ? -33.384 17.882 32.671 1.00 66.12 101 ALA A CA 1
ATOM 807 C C . ALA A 1 101 ? -32.801 17.637 34.071 1.00 66.12 101 ALA A C 1
ATOM 809 O O . ALA A 1 101 ? -32.697 18.575 34.865 1.00 66.12 101 ALA A O 1
ATOM 810 N N . ALA A 1 102 ? -32.410 16.404 34.399 1.00 65.38 102 ALA A N 1
ATOM 811 C CA . ALA A 1 102 ? -31.852 16.127 35.726 1.00 65.38 102 ALA A CA 1
ATOM 812 C C . ALA A 1 102 ? -30.403 16.590 35.897 1.00 65.38 102 ALA A C 1
ATOM 814 O O . ALA A 1 102 ? -29.952 16.765 37.028 1.00 65.38 102 ALA A O 1
ATOM 815 N N . GLN A 1 103 ? -29.673 16.798 34.799 1.00 70.75 103 GLN A N 1
ATOM 816 C CA . GLN A 1 103 ? -28.343 17.398 34.819 1.00 70.75 103 GLN A CA 1
ATOM 817 C C . GLN A 1 103 ? -28.284 18.544 33.813 1.00 70.75 103 GLN A C 1
ATOM 819 O O . GLN A 1 103 ? -28.823 18.469 32.711 1.00 70.75 103 GLN A O 1
ATOM 824 N N . THR A 1 104 ? -27.617 19.624 34.203 1.00 70.69 104 THR A N 1
ATOM 825 C CA . THR A 1 104 ? -27.396 20.788 33.336 1.00 70.69 104 THR A CA 1
ATOM 826 C C . THR A 1 104 ? -26.348 20.500 32.260 1.00 70.69 104 THR A C 1
ATOM 828 O O . THR A 1 104 ? -26.303 21.186 31.241 1.00 70.69 104 THR A O 1
ATOM 831 N N . GLU A 1 105 ? -25.521 19.477 32.475 1.00 76.44 105 GLU A N 1
ATOM 832 C CA . GLU A 1 105 ? -24.429 19.080 31.59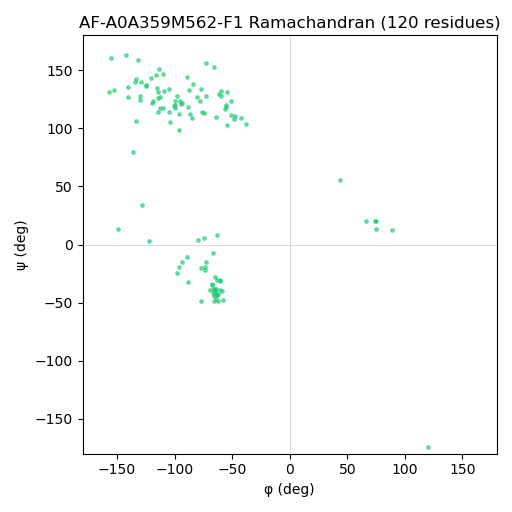9 1.00 76.44 105 GLU A CA 1
ATOM 833 C C . GLU A 1 105 ? -24.336 17.553 31.522 1.00 76.44 105 GLU A C 1
ATOM 835 O O . GLU A 1 105 ? -24.403 16.873 32.544 1.00 76.44 105 GLU A O 1
ATOM 840 N N . TYR A 1 106 ? -24.160 17.020 30.313 1.00 76.19 106 TYR A N 1
ATOM 841 C CA . TYR A 1 106 ? -23.924 15.598 30.075 1.00 76.19 106 TYR A CA 1
ATOM 842 C C . TYR A 1 106 ? -22.704 15.404 29.172 1.00 76.19 106 TYR A C 1
ATOM 844 O O . TYR A 1 106 ? -22.651 15.956 28.072 1.00 76.19 106 TYR A O 1
ATOM 852 N N . GLU A 1 107 ? -21.752 14.573 29.599 1.00 76.75 107 GLU A N 1
ATOM 853 C CA . GLU A 1 107 ? -20.591 14.186 28.791 1.00 76.75 107 GLU A CA 1
ATOM 854 C C . GLU A 1 107 ? -20.820 12.821 28.127 1.00 76.75 107 GLU A C 1
ATOM 856 O O . GLU A 1 107 ? -21.132 11.821 28.781 1.00 76.75 107 GLU A O 1
ATOM 861 N N . PHE A 1 108 ? -20.624 12.758 26.811 1.00 76.94 108 PHE A N 1
ATOM 862 C CA . PHE A 1 108 ? -20.751 11.531 26.037 1.00 76.94 108 PHE A CA 1
ATOM 863 C C . PHE A 1 108 ? -19.480 11.235 25.251 1.00 76.94 108 PHE A C 1
ATOM 865 O O . PHE A 1 108 ? -18.925 12.107 24.596 1.00 76.94 108 PHE A O 1
ATOM 872 N N . SER A 1 109 ? -19.061 9.971 25.250 1.00 67.56 109 SER A N 1
ATOM 873 C CA . SER A 1 109 ? -17.866 9.484 24.544 1.00 67.56 109 SER A CA 1
ATOM 874 C C . SER A 1 109 ? -18.172 8.272 23.655 1.00 67.56 109 SER A C 1
ATOM 876 O O . SER A 1 109 ? -17.370 7.351 23.529 1.00 67.56 109 SER A O 1
ATOM 878 N N . ARG A 1 110 ? -19.374 8.217 23.067 1.00 64.38 110 ARG A N 1
ATOM 879 C CA . ARG A 1 110 ? -19.849 7.081 22.254 1.00 64.38 110 ARG A CA 1
ATOM 880 C C . ARG A 1 110 ? -20.034 7.479 20.794 1.00 64.38 110 ARG A C 1
ATOM 882 O O . ARG A 1 110 ? -20.408 8.606 20.504 1.00 64.38 110 ARG A O 1
ATOM 889 N N . GLU A 1 111 ? -19.868 6.515 19.886 1.00 60.47 111 GLU A N 1
ATOM 890 C CA . GLU A 1 111 ? -20.011 6.727 18.433 1.00 60.47 111 GLU A CA 1
ATOM 891 C C . GLU A 1 111 ? -21.446 7.101 18.008 1.00 60.47 111 GLU A C 1
ATOM 893 O O . GLU A 1 111 ? -21.639 7.802 17.020 1.00 60.47 111 GLU A O 1
ATOM 898 N N . ARG A 1 112 ? -22.470 6.673 18.763 1.00 63.28 112 ARG A N 1
ATOM 899 C CA . ARG A 1 112 ? -23.874 7.030 18.516 1.00 63.28 112 ARG A CA 1
ATOM 900 C C . ARG A 1 112 ? -24.603 7.285 19.830 1.00 63.28 112 ARG A C 1
ATOM 902 O O . ARG A 1 112 ? -24.616 6.426 20.713 1.00 63.28 112 ARG A O 1
ATOM 909 N N . ILE A 1 113 ? -25.249 8.444 19.931 1.00 65.56 113 ILE A N 1
ATOM 910 C CA . ILE A 1 113 ? -26.006 8.876 21.111 1.00 65.56 113 ILE A CA 1
ATOM 911 C C . ILE A 1 113 ? -27.460 9.080 20.683 1.00 65.56 113 ILE A C 1
ATOM 913 O O . ILE A 1 113 ? -27.740 9.844 19.763 1.00 65.56 113 ILE A O 1
ATOM 917 N N . ASN A 1 114 ? -28.394 8.370 21.319 1.00 66.06 114 ASN A N 1
ATOM 918 C CA . ASN A 1 114 ? -29.824 8.544 21.060 1.00 66.06 114 ASN A CA 1
ATOM 919 C C . ASN A 1 114 ? -30.401 9.492 22.114 1.00 66.06 114 ASN A C 1
ATOM 921 O O . ASN A 1 114 ? -30.709 9.070 23.226 1.00 66.06 114 ASN A O 1
ATOM 925 N N . ILE A 1 115 ? -30.537 10.764 21.748 1.00 65.81 115 ILE A N 1
ATOM 926 C CA . ILE A 1 115 ? -30.927 11.850 22.658 1.00 65.81 115 ILE A CA 1
ATOM 927 C C . ILE A 1 115 ? -32.363 11.655 23.188 1.00 65.81 115 ILE A C 1
ATOM 929 O O . ILE A 1 115 ? -32.605 11.806 24.378 1.00 65.81 115 ILE A O 1
ATOM 933 N N . GLY A 1 116 ? -33.300 11.186 22.354 1.00 58.19 116 GLY A N 1
ATOM 934 C CA . GLY A 1 116 ? -34.720 11.018 22.71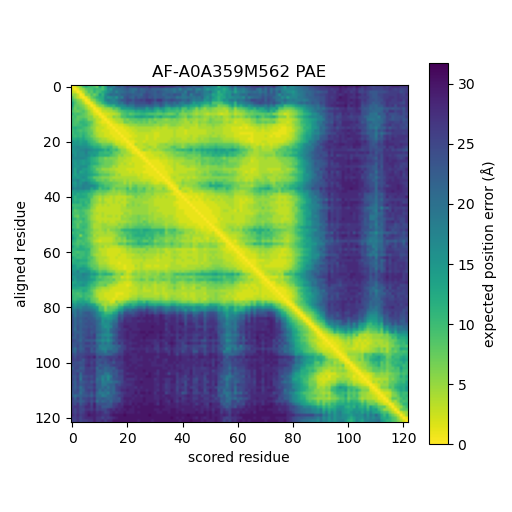9 1.00 58.19 116 GLY A CA 1
ATOM 935 C C . GLY A 1 116 ? -35.076 9.834 23.637 1.00 58.19 116 GLY A C 1
ATOM 936 O O . GLY A 1 116 ? -36.256 9.564 23.835 1.00 58.19 116 GLY A O 1
ATOM 937 N N . ARG A 1 117 ? -34.091 9.080 24.151 1.00 55.50 117 ARG A N 1
ATOM 938 C CA . ARG A 1 117 ? -34.289 8.022 25.171 1.00 55.50 117 ARG A CA 1
ATOM 939 C C . ARG A 1 117 ? -33.469 8.245 26.443 1.00 55.50 117 ARG A C 1
ATOM 941 O O . ARG A 1 117 ? -33.494 7.390 27.328 1.00 55.50 117 ARG A O 1
ATOM 948 N N . LEU A 1 118 ? -32.740 9.358 26.544 1.00 57.03 118 LEU A N 1
ATOM 949 C CA . LEU A 1 118 ? -32.301 9.847 27.850 1.00 57.03 118 LEU A CA 1
ATOM 950 C C . LEU A 1 118 ? -33.586 10.107 28.635 1.00 57.03 118 LEU A C 1
ATOM 952 O O . LEU A 1 118 ? -34.496 10.729 28.092 1.00 57.03 118 LEU A O 1
ATOM 956 N N . ALA A 1 119 ? -33.716 9.563 29.842 1.00 50.28 119 ALA A N 1
ATOM 957 C CA . ALA A 1 119 ? -34.992 9.467 30.559 1.00 50.28 119 ALA A CA 1
ATOM 958 C C . ALA A 1 119 ? -35.645 10.829 30.919 1.00 50.28 119 ALA A C 1
ATOM 960 O O . ALA A 1 119 ? -36.609 10.862 31.677 1.00 50.28 119 ALA A O 1
ATOM 961 N N . GLU A 1 120 ? -35.112 11.950 30.425 1.00 50.94 120 GLU A N 1
ATOM 962 C CA . GLU A 1 120 ? -35.159 13.244 31.106 1.00 50.94 120 GLU A CA 1
ATOM 963 C C . GLU A 1 120 ? -35.204 14.455 30.157 1.00 50.94 120 GLU A C 1
ATOM 965 O O . GLU A 1 120 ? -35.004 15.567 30.623 1.00 50.94 120 GLU A O 1
ATOM 970 N N . ILE A 1 121 ? -35.462 14.287 28.851 1.00 45.00 121 ILE A N 1
ATOM 971 C CA . ILE A 1 121 ? -35.707 15.436 27.955 1.00 45.00 121 ILE A CA 1
ATOM 972 C C . ILE A 1 121 ? -37.207 15.530 27.671 1.00 45.00 121 ILE A C 1
ATOM 974 O O . ILE A 1 121 ? -37.756 14.721 26.917 1.00 45.00 121 ILE A O 1
ATOM 978 N N . ARG A 1 122 ? -37.857 16.509 28.305 1.00 42.00 122 ARG A N 1
ATOM 979 C CA . ARG A 1 122 ? -39.226 16.952 28.023 1.00 42.00 122 ARG A CA 1
ATOM 980 C C . ARG A 1 122 ? -39.228 18.415 27.615 1.00 42.00 122 ARG A C 1
ATOM 982 O O . ARG A 1 122 ? -38.448 19.182 28.219 1.00 42.00 122 ARG A O 1
#

Radius of gyration: 24.57 Å; Cα contacts (8 Å, |Δi|>4): 174; chains: 1; bounding box: 58×42×60 Å

Foldseek 3Di:
DDQDPPRAAEDQFLEKEKEFADQDPVVVVVCCVVCVPPNPVQVVVVVVCVVVRYDYDPNRYYHYHYDNDDPDRMDMDGDGDPPVPPPQQDWDKDAPPDAWFPDRIDTDRDNDDDPVVPVGGD

Mean predicted aligned error: 15.01 Å

pLDDT: mean 74.26, std 13.85, range [42.0, 91.94]

Sequence (122 aa):
MERLPRGRRMFLHPAVTVRIHVPSPERRRVYAAVFQQGDPLGRDARARLQDEGAQLPEGFRLHVELVDDLDRPYEIVYEEAAAAAHRQAARITLQVLEGSAAQTEYEFSRERINIGRLAEIR